Protein AF-A0A928NVA8-F1 (afdb_monomer_lite)

Radius of gyration: 17.31 Å; chains: 1; bounding box: 46×41×44 Å

Foldseek 3Di:
DPDDPLVVLLVLLLQQCVQLVQDPVFPLSVLLSQLLVVVVVPDDPVDDCVPPPCLVVSDLVSLVVVCVVVVHDSVCNQVSNVVSQVVSVVVDDQQDWDARLNDIDGHHPDRDHSSRSSVVSNVSSVVNVVVVVVDPDDPPPVQPPDDDPPPPPPPDDDDDDPPDCPPDDDPDD

pLDDT: mean 76.83, std 21.19, range [33.38, 97.06]

Secondary structure (DSSP, 8-state):
-----HHHHHHHHHHHHHHTT--TTSHHHHHHHHHHHHHHHHS-TTS-GGGS-HHHHS-THHHHHHHHHHT--HHHHHHHHHHHHHHHHHHSPTT-EEEETTEEEEPPSSPPPHHHHHHHHHHHHHHHHHHHHH----TTSGGGSS--TT--TTSS------S--TTS-----

Structure (mmCIF, N/CA/C/O backbone):
data_AF-A0A928NVA8-F1
#
_entry.id   AF-A0A928NVA8-F1
#
loop_
_atom_site.group_PDB
_atom_site.id
_atom_site.type_symbol
_atom_site.label_atom_id
_atom_site.label_alt_id
_atom_site.label_comp_id
_atom_site.label_asym_id
_atom_site.label_entity_id
_atom_site.label_seq_id
_atom_site.pdbx_PDB_ins_code
_atom_site.Cartn_x
_atom_site.Cartn_y
_atom_site.Cartn_z
_atom_site.occupancy
_atom_site.B_iso_or_equiv
_atom_site.auth_seq_id
_atom_site.auth_comp_id
_atom_site.auth_asym_id
_atom_site.auth_atom_id
_atom_site.pdbx_PDB_model_num
ATOM 1 N N . MET A 1 1 ? 7.590 -19.980 -8.469 1.00 48.81 1 MET A N 1
ATOM 2 C CA . MET A 1 1 ? 6.231 -19.444 -8.728 1.00 48.81 1 MET A CA 1
ATOM 3 C C . MET A 1 1 ? 5.798 -19.771 -10.155 1.00 48.81 1 MET A C 1
ATOM 5 O O . MET A 1 1 ? 6.530 -19.461 -11.089 1.00 48.81 1 MET A O 1
ATOM 9 N N . LYS A 1 2 ? 4.640 -20.422 -10.345 1.00 48.06 2 LYS A N 1
ATOM 10 C CA . LYS A 1 2 ? 4.024 -20.603 -11.679 1.00 48.06 2 LYS A CA 1
ATOM 11 C C . LYS A 1 2 ? 3.643 -19.235 -12.271 1.00 48.06 2 LYS A C 1
ATOM 13 O O . LYS A 1 2 ? 3.511 -18.267 -11.529 1.00 48.06 2 LYS A O 1
ATOM 18 N N . SER A 1 3 ? 3.467 -19.156 -13.595 1.00 52.50 3 SER A N 1
ATOM 19 C CA . SER A 1 3 ? 3.153 -17.917 -14.330 1.00 52.50 3 SER A CA 1
ATOM 20 C C . SER A 1 3 ? 2.103 -17.058 -13.608 1.00 52.50 3 SER A C 1
ATOM 22 O O . SER A 1 3 ? 0.947 -17.471 -13.471 1.00 52.50 3 SER A O 1
ATOM 24 N N . LEU A 1 4 ? 2.507 -15.873 -13.150 1.00 64.38 4 LEU A N 1
ATOM 25 C CA . LEU A 1 4 ? 1.682 -14.986 -12.336 1.00 64.38 4 LEU A CA 1
ATOM 26 C C . LEU A 1 4 ? 0.438 -14.536 -13.126 1.00 64.38 4 LEU A C 1
ATOM 28 O O . LEU A 1 4 ? 0.533 -13.812 -14.118 1.00 64.38 4 LEU A O 1
ATOM 32 N N . ASN A 1 5 ? -0.757 -14.953 -12.700 1.00 81.19 5 ASN A N 1
ATOM 33 C CA . ASN A 1 5 ? -2.007 -14.509 -13.320 1.00 81.19 5 ASN A CA 1
ATOM 34 C C . ASN A 1 5 ? -2.324 -13.075 -12.858 1.00 81.19 5 ASN A C 1
ATOM 36 O O . ASN A 1 5 ? -3.000 -12.871 -11.846 1.00 81.19 5 ASN A O 1
ATOM 40 N N . ARG A 1 6 ? -1.826 -12.072 -13.599 1.00 82.69 6 ARG A N 1
ATOM 41 C CA . ARG A 1 6 ? -2.020 -10.641 -13.289 1.00 82.69 6 ARG A CA 1
ATOM 42 C C . ARG A 1 6 ? -3.492 -10.273 -13.030 1.00 82.69 6 ARG A C 1
ATOM 44 O O . ARG A 1 6 ? -3.738 -9.633 -12.011 1.00 82.69 6 ARG A O 1
ATOM 51 N N . PRO A 1 7 ? -4.483 -10.688 -13.850 1.00 85.19 7 PRO A N 1
ATOM 52 C CA . PRO A 1 7 ? -5.897 -10.440 -13.553 1.00 85.19 7 PRO A CA 1
ATOM 53 C C . PRO A 1 7 ? -6.343 -10.911 -12.165 1.00 85.19 7 PRO A C 1
ATOM 55 O O . PRO A 1 7 ? -7.037 -10.180 -11.456 1.00 85.19 7 PRO A O 1
ATOM 58 N N . LYS A 1 8 ? -5.929 -12.113 -11.756 1.00 83.06 8 LYS A N 1
ATOM 59 C CA . LYS A 1 8 ? -6.251 -12.669 -10.437 1.00 83.06 8 LYS A CA 1
ATOM 60 C C . LYS A 1 8 ? -5.614 -11.841 -9.319 1.00 83.06 8 LYS A C 1
ATOM 62 O O . LYS A 1 8 ? -6.308 -11.429 -8.391 1.00 83.06 8 LYS A O 1
ATOM 67 N N . LEU A 1 9 ? -4.330 -11.518 -9.457 1.00 88.12 9 LEU A N 1
ATOM 68 C CA . LEU A 1 9 ? -3.605 -10.683 -8.500 1.00 88.12 9 LEU A CA 1
ATOM 69 C C . LEU A 1 9 ? -4.223 -9.280 -8.377 1.00 88.12 9 LEU A C 1
ATOM 71 O O . LEU A 1 9 ? -4.379 -8.758 -7.277 1.00 88.12 9 LEU A O 1
ATOM 75 N N . TYR A 1 10 ? -4.654 -8.686 -9.491 1.00 90.12 10 TYR A N 1
ATOM 76 C CA . TYR A 1 10 ? -5.304 -7.374 -9.491 1.00 90.12 10 TYR A CA 1
ATOM 77 C C . TYR A 1 10 ? -6.610 -7.404 -8.705 1.00 90.12 10 TYR A C 1
ATOM 79 O O . TYR A 1 10 ? -6.889 -6.460 -7.972 1.00 90.12 10 TYR A O 1
ATOM 87 N N . ARG A 1 11 ? -7.404 -8.473 -8.836 1.00 87.88 11 ARG A N 1
ATOM 88 C CA . ARG A 1 11 ? -8.648 -8.638 -8.071 1.00 87.88 11 ARG A CA 1
ATOM 89 C C . ARG A 1 11 ? -8.368 -8.722 -6.572 1.00 87.88 11 ARG A C 1
ATOM 91 O O . ARG A 1 11 ? -8.993 -7.979 -5.820 1.00 87.88 11 ARG A O 1
ATOM 98 N N . ALA A 1 12 ? -7.396 -9.541 -6.166 1.00 89.56 12 ALA A N 1
ATOM 99 C CA . ALA A 1 12 ? -6.990 -9.665 -4.767 1.00 89.56 12 ALA A CA 1
ATOM 100 C C . ALA A 1 12 ? -6.526 -8.319 -4.191 1.00 89.56 12 ALA A C 1
ATOM 102 O O . ALA A 1 12 ? -7.051 -7.855 -3.182 1.00 89.56 12 ALA A O 1
ATOM 103 N N . ILE A 1 13 ? -5.615 -7.629 -4.884 1.00 94.56 13 ILE A N 1
ATOM 104 C CA . ILE A 1 13 ? -5.104 -6.325 -4.444 1.00 94.56 13 ILE A CA 1
ATOM 105 C C . ILE A 1 13 ? -6.217 -5.275 -4.396 1.00 94.56 13 ILE A C 1
ATOM 107 O O . ILE A 1 13 ? -6.306 -4.520 -3.430 1.00 94.56 13 ILE A O 1
ATOM 111 N N . ASN A 1 14 ? -7.083 -5.218 -5.411 1.00 93.50 14 ASN A N 1
ATOM 112 C CA . ASN A 1 14 ? -8.201 -4.277 -5.434 1.00 93.50 14 ASN A CA 1
ATOM 113 C C . ASN A 1 14 ? -9.120 -4.477 -4.223 1.00 93.50 14 ASN A C 1
ATOM 115 O O . ASN A 1 14 ? -9.532 -3.487 -3.621 1.00 93.50 14 ASN A O 1
ATOM 119 N N . TYR A 1 15 ? -9.421 -5.733 -3.876 1.00 92.56 15 TYR A N 1
ATOM 120 C CA . TYR A 1 15 ? -10.210 -6.082 -2.697 1.00 92.56 15 TYR A CA 1
ATOM 121 C C . TYR A 1 15 ? -9.519 -5.604 -1.415 1.00 92.56 15 TYR A C 1
ATOM 123 O O . TYR A 1 15 ? -10.110 -4.850 -0.648 1.00 92.56 15 TYR A O 1
ATOM 131 N N . ILE A 1 16 ? -8.236 -5.940 -1.234 1.00 94.75 16 ILE A N 1
ATOM 132 C CA . ILE A 1 16 ? -7.442 -5.524 -0.067 1.00 94.75 16 ILE A CA 1
ATOM 133 C C . ILE A 1 16 ? -7.442 -3.994 0.088 1.00 94.75 16 ILE A C 1
ATOM 135 O O . ILE A 1 16 ? -7.662 -3.480 1.181 1.00 94.75 16 ILE A O 1
ATOM 139 N N . LEU A 1 17 ? -7.234 -3.247 -1.001 1.00 95.69 17 LEU A N 1
ATOM 140 C CA . LEU A 1 17 ? -7.228 -1.782 -0.975 1.00 95.69 17 LEU A CA 1
ATOM 141 C C . LEU A 1 17 ? -8.583 -1.195 -0.561 1.00 95.69 17 LEU A C 1
ATOM 143 O O . LEU A 1 17 ? -8.612 -0.227 0.199 1.00 95.69 17 LEU A O 1
ATOM 147 N N . LEU A 1 18 ? -9.686 -1.772 -1.045 1.00 93.44 18 LEU A N 1
ATOM 148 C CA . LEU A 1 18 ? -11.036 -1.334 -0.693 1.00 93.44 18 LEU A CA 1
ATOM 149 C C . LEU A 1 18 ? -11.347 -1.587 0.784 1.00 93.44 18 LEU A C 1
ATOM 151 O O . LEU A 1 18 ? -11.853 -0.677 1.440 1.00 93.44 18 LEU A O 1
ATOM 155 N N . GLU A 1 19 ? -10.984 -2.758 1.312 1.00 93.00 19 GLU A N 1
ATOM 156 C CA . GLU A 1 19 ? -11.145 -3.090 2.735 1.00 93.00 19 GLU A CA 1
ATOM 157 C C . GLU A 1 19 ? -10.311 -2.171 3.634 1.00 93.00 19 GLU A C 1
ATOM 159 O O . GLU A 1 19 ? -10.782 -1.698 4.666 1.00 93.00 19 GLU A O 1
ATOM 164 N N . LEU A 1 20 ? -9.096 -1.820 3.200 1.00 94.50 20 LEU A N 1
ATOM 165 C CA . LEU A 1 20 ? -8.271 -0.819 3.878 1.00 94.50 20 LEU A CA 1
ATOM 166 C C . LEU A 1 20 ? -8.853 0.603 3.795 1.00 94.50 20 LEU A C 1
ATOM 168 O O . LEU A 1 20 ? -8.345 1.495 4.464 1.00 94.50 20 LEU A O 1
ATOM 172 N N . GLY A 1 21 ? -9.888 0.849 2.985 1.00 93.31 21 GLY A N 1
ATOM 173 C CA . GLY A 1 21 ? -10.503 2.165 2.799 1.00 93.31 21 GLY A CA 1
ATOM 174 C C . GLY A 1 21 ? -9.824 3.043 1.740 1.00 93.31 21 GLY A C 1
ATOM 175 O O . GLY A 1 21 ? -10.177 4.216 1.591 1.00 93.31 21 GLY A O 1
ATOM 176 N N . ILE A 1 22 ? -8.876 2.503 0.970 1.00 95.25 22 ILE A N 1
ATOM 177 C CA . ILE A 1 22 ? -8.222 3.198 -0.144 1.00 95.25 22 ILE A CA 1
ATOM 178 C C . ILE A 1 22 ? -9.107 3.064 -1.388 1.00 95.25 22 ILE A C 1
ATOM 180 O O . ILE A 1 22 ? -9.259 1.989 -1.963 1.00 95.25 22 ILE A O 1
ATOM 184 N N . LYS A 1 23 ? -9.707 4.175 -1.823 1.00 91.31 23 LYS A N 1
ATOM 185 C CA . LYS A 1 23 ? -10.734 4.172 -2.880 1.00 91.31 23 LYS A CA 1
ATOM 186 C C . LYS A 1 23 ? -10.153 4.392 -4.287 1.00 91.31 23 LYS A C 1
ATOM 188 O O . LYS A 1 23 ? -9.233 5.202 -4.428 1.00 91.31 23 LYS A O 1
ATOM 193 N N . PRO A 1 24 ? -10.765 3.820 -5.346 1.00 92.69 24 PRO A N 1
ATOM 194 C CA . PRO A 1 24 ? -10.357 4.030 -6.743 1.00 92.69 24 PRO A CA 1
ATOM 195 C C . PRO A 1 24 ? -10.416 5.486 -7.225 1.00 92.69 24 PRO A C 1
ATOM 197 O O . PRO A 1 24 ? -9.792 5.831 -8.222 1.00 92.69 24 PRO A O 1
ATOM 200 N N . SER A 1 25 ? -11.142 6.363 -6.522 1.00 90.69 25 SER A N 1
ATOM 201 C CA . SER A 1 25 ? -11.175 7.803 -6.814 1.00 90.69 25 SER A CA 1
ATOM 202 C C . SER A 1 25 ? -9.813 8.488 -6.646 1.00 90.69 25 SER A C 1
ATOM 204 O O . SER A 1 25 ? -9.601 9.572 -7.185 1.00 90.69 25 SER A O 1
ATOM 206 N N . TYR A 1 26 ? -8.882 7.885 -5.898 1.00 92.69 26 TYR A N 1
ATOM 207 C CA . TYR A 1 26 ? -7.531 8.406 -5.709 1.00 92.69 26 TYR A CA 1
ATOM 208 C C . TYR A 1 26 ? -6.557 7.741 -6.679 1.00 92.69 26 TYR A C 1
ATOM 210 O O . TYR A 1 26 ? -6.439 6.522 -6.698 1.00 92.69 26 TYR A O 1
ATOM 218 N N . LYS A 1 27 ? -5.755 8.530 -7.407 1.00 94.19 27 LYS A N 1
ATOM 219 C CA . LYS A 1 27 ? -4.714 7.990 -8.308 1.00 94.19 27 LYS A CA 1
ATOM 220 C C . LYS A 1 27 ? -3.734 7.046 -7.597 1.00 94.19 27 LYS A C 1
ATOM 222 O O . LYS A 1 27 ? -3.304 6.055 -8.177 1.00 94.19 27 LYS A O 1
ATOM 227 N N . GLY A 1 28 ? -3.441 7.319 -6.321 1.00 93.88 28 GLY A N 1
ATOM 228 C CA . GLY A 1 28 ? -2.597 6.468 -5.480 1.00 93.88 28 GLY A CA 1
ATOM 229 C C . GLY A 1 28 ? -3.092 5.026 -5.350 1.00 93.88 28 GLY A C 1
ATOM 230 O O . GLY A 1 28 ? -2.264 4.139 -5.201 1.00 93.88 28 GLY A O 1
ATOM 231 N N . TYR A 1 29 ? -4.399 4.771 -5.486 1.00 96.50 29 TYR A N 1
ATOM 232 C CA . TYR A 1 29 ? -4.965 3.419 -5.531 1.00 96.50 29 TYR A CA 1
ATOM 233 C C . TYR A 1 29 ? -4.329 2.580 -6.644 1.00 96.50 29 TYR A C 1
ATOM 235 O O . TYR A 1 29 ? -3.810 1.492 -6.403 1.00 96.50 29 TYR A O 1
ATOM 243 N N . PHE A 1 30 ? -4.311 3.125 -7.862 1.00 94.88 30 PHE A N 1
ATOM 244 C CA . PHE A 1 30 ? -3.747 2.444 -9.022 1.00 94.88 30 PHE A CA 1
ATOM 245 C C . PHE A 1 30 ? -2.236 2.278 -8.883 1.00 94.88 30 PHE A C 1
ATOM 247 O O . PHE A 1 30 ? -1.705 1.235 -9.240 1.00 94.88 30 PHE A O 1
ATOM 254 N N . TYR A 1 31 ? -1.548 3.267 -8.310 1.00 95.94 31 TYR A N 1
ATOM 255 C CA . TYR A 1 31 ? -0.095 3.203 -8.153 1.00 95.94 31 TYR A CA 1
ATOM 256 C C . TYR A 1 31 ? 0.329 2.194 -7.087 1.00 95.94 31 TYR A C 1
ATOM 258 O O . TYR A 1 31 ? 1.308 1.491 -7.301 1.00 95.94 31 TYR A O 1
ATOM 266 N N . ILE A 1 32 ? -0.409 2.068 -5.976 1.00 96.38 32 ILE A N 1
ATOM 267 C CA . ILE A 1 32 ? -0.153 1.017 -4.979 1.00 96.38 32 ILE A CA 1
ATOM 268 C C . ILE A 1 32 ? -0.367 -0.356 -5.614 1.00 96.38 32 ILE A C 1
ATOM 270 O O . ILE A 1 32 ? 0.471 -1.236 -5.447 1.00 96.38 32 ILE A O 1
ATOM 274 N N . ARG A 1 33 ? -1.449 -0.533 -6.383 1.00 95.06 33 ARG A N 1
ATOM 275 C CA . ARG A 1 33 ? -1.701 -1.797 -7.079 1.00 95.06 33 ARG A CA 1
ATOM 276 C C . ARG A 1 33 ? -0.568 -2.170 -8.027 1.00 95.06 33 ARG A C 1
ATOM 278 O O . ARG A 1 33 ? -0.071 -3.287 -7.953 1.00 95.06 33 ARG A O 1
ATOM 285 N N . GLU A 1 34 ? -0.154 -1.244 -8.890 1.00 93.94 34 GLU A N 1
ATOM 286 C CA . GLU A 1 34 ? 0.963 -1.491 -9.806 1.00 93.94 34 GLU A CA 1
ATOM 287 C C . GLU A 1 34 ? 2.274 -1.729 -9.043 1.00 93.94 34 GLU A C 1
ATOM 289 O O . GLU A 1 34 ? 3.018 -2.630 -9.408 1.00 93.94 34 GLU A O 1
ATOM 294 N N . ALA A 1 35 ? 2.533 -1.004 -7.948 1.00 94.50 35 ALA A N 1
ATOM 295 C CA . ALA A 1 35 ? 3.722 -1.210 -7.120 1.00 94.50 35 ALA A CA 1
ATOM 296 C C . ALA A 1 35 ? 3.782 -2.622 -6.530 1.00 94.50 35 ALA A C 1
ATOM 298 O O . ALA A 1 35 ? 4.826 -3.260 -6.597 1.00 94.50 35 ALA A O 1
ATOM 299 N N . VAL A 1 36 ? 2.670 -3.120 -5.982 1.00 94.06 36 VAL A N 1
ATOM 300 C CA . VAL A 1 36 ? 2.603 -4.469 -5.401 1.00 94.06 36 VAL A CA 1
ATOM 301 C C . VAL A 1 36 ? 2.807 -5.534 -6.473 1.00 94.06 36 VAL A C 1
ATOM 303 O O . VAL A 1 36 ? 3.550 -6.482 -6.253 1.00 94.06 36 VAL A O 1
ATOM 306 N N . VAL A 1 37 ? 2.199 -5.367 -7.648 1.00 92.12 37 VAL A N 1
ATOM 307 C CA . VAL A 1 37 ? 2.361 -6.314 -8.761 1.00 92.12 37 VAL A CA 1
ATOM 308 C C . VAL A 1 37 ? 3.807 -6.356 -9.231 1.00 92.12 37 VAL A C 1
ATOM 310 O O . VAL A 1 37 ? 4.372 -7.437 -9.338 1.00 92.12 37 VAL A O 1
ATOM 313 N N . LEU A 1 38 ? 4.407 -5.191 -9.481 1.00 91.38 38 LEU A N 1
ATOM 314 C CA . LEU A 1 38 ? 5.806 -5.098 -9.893 1.00 91.38 38 LEU A CA 1
ATOM 315 C C . LEU A 1 38 ? 6.741 -5.686 -8.845 1.00 91.38 38 LEU A C 1
ATOM 317 O O . LEU A 1 38 ? 7.709 -6.347 -9.199 1.00 91.38 38 LEU A O 1
ATOM 321 N N . PHE A 1 39 ? 6.438 -5.460 -7.567 1.00 91.38 39 PHE A N 1
ATOM 322 C CA . PHE A 1 39 ? 7.227 -6.024 -6.490 1.00 91.38 39 PHE A CA 1
ATOM 323 C C . PHE A 1 39 ? 7.162 -7.551 -6.507 1.00 91.38 39 PHE A C 1
ATOM 325 O O . PHE A 1 39 ? 8.213 -8.175 -6.557 1.00 91.38 39 PHE A O 1
ATOM 332 N N . ILE A 1 40 ? 5.968 -8.149 -6.589 1.00 88.75 40 ILE A N 1
ATOM 333 C CA . ILE A 1 40 ? 5.796 -9.610 -6.693 1.00 88.75 40 ILE A CA 1
ATOM 334 C C . ILE A 1 40 ? 6.531 -10.172 -7.915 1.00 88.75 40 ILE A C 1
ATOM 336 O O . ILE A 1 40 ? 7.211 -11.183 -7.804 1.00 88.75 40 ILE A O 1
ATOM 340 N N . GLU A 1 41 ? 6.431 -9.506 -9.068 1.00 86.94 41 GLU A N 1
ATOM 341 C CA . GLU A 1 41 ? 7.129 -9.911 -10.298 1.00 86.94 41 GLU A CA 1
ATOM 342 C C . GLU A 1 41 ? 8.658 -9.808 -10.190 1.00 86.94 41 GLU A C 1
ATOM 344 O O . GLU A 1 41 ? 9.362 -10.474 -10.944 1.00 86.94 41 GLU A O 1
ATOM 349 N N . SER A 1 42 ? 9.169 -8.973 -9.281 1.00 85.88 42 SER A N 1
ATOM 350 C CA . SER A 1 42 ? 10.606 -8.800 -9.043 1.00 85.88 42 SER A CA 1
ATOM 351 C C . SER A 1 42 ? 11.194 -9.766 -8.014 1.00 85.88 42 SER A C 1
ATOM 353 O O . SER A 1 42 ? 12.416 -9.836 -7.903 1.00 85.88 42 SER A O 1
ATOM 355 N N . LEU A 1 43 ? 10.355 -10.475 -7.250 1.00 84.75 43 LEU A N 1
ATOM 356 C CA . LEU A 1 43 ? 10.826 -11.424 -6.245 1.00 84.75 43 LEU A CA 1
ATOM 357 C C . LEU A 1 43 ? 11.343 -12.694 -6.911 1.00 84.75 43 LEU A C 1
ATOM 359 O O . LEU A 1 43 ? 10.729 -13.225 -7.839 1.00 84.75 43 LEU A O 1
ATOM 363 N N . ASP A 1 44 ? 12.464 -13.187 -6.398 1.00 79.69 44 ASP A N 1
ATOM 364 C CA . ASP A 1 44 ? 13.006 -14.473 -6.803 1.00 79.69 44 ASP A CA 1
ATOM 365 C C . ASP A 1 44 ? 12.221 -15.585 -6.086 1.00 79.69 44 ASP A C 1
ATOM 367 O O . ASP A 1 44 ? 12.223 -15.630 -4.854 1.00 79.69 44 ASP A O 1
ATOM 371 N N . PRO A 1 45 ? 11.520 -16.473 -6.813 1.00 74.62 45 PRO A N 1
ATOM 372 C CA . PRO A 1 45 ? 10.731 -17.531 -6.195 1.00 74.62 45 PRO A CA 1
ATOM 373 C C . PRO A 1 45 ? 11.561 -18.556 -5.414 1.00 74.62 45 PRO A C 1
ATOM 375 O O . PRO A 1 45 ? 10.971 -19.303 -4.635 1.00 74.62 45 PRO A O 1
ATOM 378 N N . ASP A 1 46 ? 12.873 -18.623 -5.639 1.00 74.19 46 ASP A N 1
ATOM 379 C CA . ASP A 1 46 ? 13.764 -19.579 -4.980 1.00 74.19 46 ASP A CA 1
ATOM 380 C C . ASP A 1 46 ? 14.378 -19.006 -3.685 1.00 74.19 46 ASP A C 1
ATOM 382 O O . ASP A 1 46 ? 15.093 -19.708 -2.965 1.00 74.19 46 ASP A O 1
ATOM 386 N N . VAL A 1 47 ? 14.085 -17.740 -3.356 1.00 74.31 47 VAL A N 1
ATOM 387 C CA . VAL A 1 47 ? 14.569 -17.059 -2.149 1.00 74.31 47 VAL A CA 1
ATOM 388 C C . VAL A 1 47 ? 13.504 -17.076 -1.051 1.00 74.31 47 VAL A C 1
ATOM 390 O O . VAL A 1 47 ? 12.379 -16.614 -1.236 1.00 74.31 47 VAL A O 1
ATOM 393 N N . ASP A 1 48 ? 13.883 -17.557 0.136 1.00 73.06 48 ASP A N 1
ATOM 394 C CA . ASP A 1 48 ? 13.045 -17.474 1.333 1.00 73.06 48 ASP A CA 1
ATOM 395 C C . ASP A 1 48 ? 13.131 -16.075 1.966 1.00 73.06 48 ASP A C 1
ATOM 397 O O . ASP A 1 48 ? 14.095 -15.722 2.652 1.00 73.06 48 ASP A O 1
ATOM 401 N N . TYR A 1 49 ? 12.092 -15.272 1.745 1.00 71.38 49 TYR A N 1
ATOM 402 C CA . TYR A 1 49 ? 11.974 -13.923 2.299 1.00 71.38 49 TYR A CA 1
ATOM 403 C C . TYR A 1 49 ? 11.406 -13.880 3.729 1.00 71.38 49 TYR A C 1
ATOM 405 O O . TYR A 1 49 ? 11.243 -12.788 4.270 1.00 71.38 49 TYR A O 1
ATOM 413 N N . SER A 1 50 ? 11.125 -15.023 4.371 1.00 68.56 50 SER A N 1
ATOM 414 C CA . SER A 1 50 ? 10.543 -15.078 5.725 1.00 68.56 50 SER A CA 1
ATOM 415 C C . SER A 1 50 ? 11.444 -14.473 6.808 1.00 68.56 50 SER A C 1
ATOM 417 O O . SER A 1 50 ? 10.960 -13.990 7.831 1.00 68.56 50 SER A O 1
ATOM 419 N N . SER A 1 51 ? 12.757 -14.476 6.570 1.00 66.44 51 SER A N 1
ATOM 420 C CA . SER A 1 51 ? 13.775 -13.976 7.499 1.00 66.44 51 SER A CA 1
ATOM 421 C C . SER A 1 51 ? 14.218 -12.536 7.223 1.00 66.44 51 SER A C 1
ATOM 423 O O . SER A 1 51 ? 14.981 -11.970 8.007 1.00 66.44 51 SER A O 1
ATOM 425 N N . VAL A 1 52 ? 13.745 -11.924 6.132 1.00 69.25 52 VAL A N 1
ATOM 426 C CA . VAL A 1 52 ? 14.164 -10.582 5.712 1.00 69.25 52 VAL A CA 1
ATOM 427 C C . VAL A 1 52 ? 13.091 -9.566 6.098 1.00 69.25 52 VAL A C 1
ATOM 429 O O . VAL A 1 52 ? 11.902 -9.818 5.911 1.00 69.25 52 VAL A O 1
ATOM 432 N N . ASP A 1 53 ? 13.477 -8.385 6.599 1.00 70.38 53 ASP A N 1
ATOM 433 C CA . ASP A 1 53 ? 12.514 -7.285 6.726 1.00 70.38 53 ASP A CA 1
ATOM 434 C C . ASP A 1 53 ? 12.174 -6.762 5.326 1.00 70.38 53 ASP A C 1
ATOM 436 O O . ASP A 1 53 ? 12.836 -5.893 4.758 1.00 70.38 53 ASP A O 1
ATOM 440 N N . ILE A 1 54 ? 11.117 -7.322 4.745 1.00 64.56 54 ILE A N 1
ATOM 441 C CA . ILE A 1 54 ? 10.662 -7.028 3.385 1.00 64.56 54 ILE A CA 1
ATOM 442 C C . ILE A 1 54 ? 10.370 -5.528 3.192 1.00 64.56 54 ILE A C 1
ATOM 444 O O . ILE A 1 54 ? 10.465 -5.026 2.070 1.00 64.56 54 ILE A O 1
ATOM 448 N N . LYS A 1 55 ? 10.083 -4.761 4.258 1.00 61.72 55 LYS A N 1
ATOM 449 C CA . LYS A 1 55 ? 9.920 -3.299 4.154 1.00 61.72 55 LYS A CA 1
ATOM 450 C C . LYS A 1 55 ? 11.202 -2.598 3.708 1.00 61.72 55 LYS A C 1
ATOM 452 O O . LYS A 1 55 ? 11.103 -1.551 3.071 1.00 61.72 55 LYS A O 1
ATOM 457 N N . GLU A 1 56 ? 12.368 -3.156 4.024 1.00 69.31 56 GLU A N 1
ATOM 458 C CA . GLU A 1 56 ? 13.671 -2.658 3.571 1.00 69.31 56 GLU A CA 1
ATOM 459 C C . GLU A 1 56 ? 13.983 -3.078 2.129 1.00 69.31 56 GLU A C 1
ATOM 461 O O . GLU A 1 56 ? 14.763 -2.413 1.449 1.00 69.31 56 GLU A O 1
ATOM 466 N N . ILE A 1 57 ? 13.330 -4.135 1.633 1.00 69.00 57 ILE A N 1
ATOM 467 C CA . ILE A 1 57 ? 13.555 -4.668 0.286 1.00 69.00 57 ILE A CA 1
ATOM 468 C C . ILE A 1 57 ? 12.797 -3.872 -0.775 1.00 69.00 57 ILE A C 1
ATOM 470 O O . ILE A 1 57 ? 13.289 -3.788 -1.896 1.00 69.00 57 ILE A O 1
ATOM 474 N N . ILE A 1 58 ? 11.631 -3.282 -0.459 1.00 79.25 58 ILE A N 1
ATOM 475 C CA . ILE A 1 58 ? 10.802 -2.555 -1.442 1.00 79.25 58 ILE A CA 1
ATOM 476 C C . ILE A 1 58 ? 11.644 -1.453 -2.112 1.00 79.25 58 ILE A C 1
ATOM 478 O O . ILE A 1 58 ? 11.900 -0.403 -1.503 1.00 79.25 58 ILE A O 1
ATOM 482 N N . PRO A 1 59 ? 12.058 -1.637 -3.380 1.00 76.75 59 PRO A N 1
ATOM 483 C CA . PRO A 1 59 ? 13.026 -0.745 -3.975 1.00 76.75 59 PRO A CA 1
ATOM 484 C C . PRO A 1 59 ? 12.333 0.534 -4.437 1.00 76.75 59 PRO A C 1
ATOM 486 O O . PRO A 1 59 ? 11.288 0.507 -5.089 1.00 76.75 59 PRO A O 1
ATOM 489 N N . LYS A 1 60 ? 12.968 1.686 -4.189 1.00 79.75 60 LYS A N 1
ATOM 490 C CA . LYS A 1 60 ? 12.520 2.978 -4.749 1.00 79.75 60 LYS A CA 1
ATOM 491 C C . LYS A 1 60 ? 12.436 2.955 -6.282 1.00 79.75 60 LYS A C 1
ATOM 493 O O . LYS A 1 60 ? 11.686 3.737 -6.861 1.00 79.75 60 LYS A O 1
ATOM 498 N N . ALA A 1 61 ? 13.164 2.038 -6.927 1.00 84.31 61 ALA A N 1
ATOM 499 C CA . ALA A 1 61 ? 13.081 1.779 -8.360 1.00 84.31 61 ALA A CA 1
ATOM 500 C C . ALA A 1 61 ? 11.648 1.462 -8.834 1.00 84.31 61 ALA A C 1
ATOM 502 O O . ALA A 1 61 ? 11.285 1.881 -9.930 1.00 84.31 61 ALA A O 1
ATOM 503 N N . LEU A 1 62 ? 10.787 0.870 -7.991 1.00 88.25 62 LEU A N 1
ATOM 504 C CA . LEU A 1 62 ? 9.378 0.625 -8.330 1.00 88.25 62 LEU A CA 1
ATOM 505 C C . LEU A 1 62 ? 8.637 1.913 -8.706 1.00 88.25 62 LEU A C 1
ATOM 507 O O . LEU A 1 62 ? 7.850 1.933 -9.650 1.00 88.25 62 LEU A O 1
ATOM 511 N N . TYR A 1 63 ? 8.897 3.016 -7.998 1.00 90.56 63 TYR A N 1
ATOM 512 C CA . TYR A 1 63 ? 8.266 4.299 -8.311 1.00 90.56 63 TYR A CA 1
ATOM 513 C C . TYR A 1 63 ? 8.749 4.859 -9.652 1.00 90.56 63 TYR A C 1
ATOM 515 O O . TYR A 1 63 ? 7.971 5.494 -10.364 1.00 90.56 63 TYR A O 1
ATOM 523 N N . ILE A 1 64 ? 10.005 4.583 -10.022 1.00 91.75 64 ILE A N 1
ATOM 524 C CA . ILE A 1 64 ? 10.575 4.936 -11.328 1.00 91.75 64 ILE A CA 1
ATOM 525 C C . ILE A 1 64 ? 9.871 4.154 -12.433 1.00 91.75 64 ILE A C 1
ATOM 527 O O . ILE A 1 64 ? 9.462 4.744 -13.432 1.00 91.75 64 ILE A O 1
ATOM 531 N N . ASP A 1 65 ? 9.687 2.850 -12.248 1.00 92.31 65 ASP A N 1
ATOM 532 C CA . ASP A 1 65 ? 9.047 1.992 -13.243 1.00 92.31 65 ASP A CA 1
ATOM 533 C C . ASP A 1 65 ? 7.580 2.366 -13.461 1.00 92.31 65 ASP A C 1
ATOM 535 O O . ASP A 1 65 ? 7.129 2.453 -14.605 1.00 92.31 65 ASP A O 1
ATOM 539 N N . ILE A 1 66 ? 6.848 2.684 -12.389 1.00 92.12 66 ILE A N 1
ATOM 540 C CA . ILE A 1 66 ? 5.479 3.216 -12.478 1.00 92.12 66 ILE A CA 1
ATOM 541 C C . ILE A 1 66 ? 5.476 4.561 -13.209 1.00 92.12 66 ILE A C 1
ATOM 543 O O . ILE A 1 66 ? 4.656 4.771 -14.104 1.00 92.12 66 ILE A O 1
ATOM 547 N N . GLY A 1 67 ? 6.402 5.457 -12.856 1.00 92.50 67 GLY A N 1
ATOM 548 C CA . GLY A 1 67 ? 6.542 6.763 -13.494 1.00 92.50 67 GLY A CA 1
ATOM 549 C C . GLY A 1 67 ? 6.756 6.651 -15.003 1.00 92.50 67 GLY A C 1
ATOM 550 O O . GLY A 1 67 ? 6.035 7.274 -15.781 1.00 92.50 67 GLY A O 1
ATOM 551 N N . LYS A 1 68 ? 7.670 5.772 -15.428 1.00 92.00 68 LYS A N 1
ATOM 552 C CA . LYS A 1 68 ? 7.935 5.483 -16.845 1.00 92.00 68 LYS A CA 1
ATOM 553 C C . LYS A 1 68 ? 6.713 4.899 -17.550 1.00 92.00 68 LYS A C 1
ATOM 555 O O . LYS A 1 68 ? 6.315 5.414 -18.590 1.00 92.00 68 LYS A O 1
ATOM 560 N N . ARG A 1 69 ? 6.091 3.858 -16.982 1.00 91.19 69 ARG A N 1
ATOM 561 C CA . ARG A 1 69 ? 4.933 3.171 -17.589 1.00 91.19 69 ARG A CA 1
ATOM 562 C C . ARG A 1 69 ? 3.735 4.096 -17.786 1.00 91.19 69 ARG A C 1
ATOM 564 O O . ARG A 1 69 ? 3.027 3.966 -18.776 1.00 91.19 69 ARG A O 1
ATOM 571 N N . LEU A 1 70 ? 3.512 5.019 -16.853 1.00 88.38 70 LEU A N 1
ATOM 572 C CA . LEU A 1 70 ? 2.366 5.931 -16.871 1.00 88.38 70 LEU A CA 1
ATOM 573 C C . LEU A 1 70 ? 2.709 7.333 -17.395 1.00 88.38 70 LEU A C 1
ATOM 575 O O . LEU A 1 70 ? 1.834 8.195 -17.407 1.00 88.38 70 LEU A O 1
ATOM 579 N N . SER A 1 71 ? 3.952 7.567 -17.834 1.00 93.00 71 SER A N 1
ATOM 580 C CA . SER A 1 71 ? 4.441 8.879 -18.288 1.00 93.00 71 SER A CA 1
ATOM 581 C C . SER A 1 71 ? 4.191 10.003 -17.268 1.00 93.00 71 SER A C 1
ATOM 583 O O . SER A 1 71 ? 3.741 11.097 -17.602 1.00 93.00 71 SER A O 1
ATOM 585 N N . ILE A 1 72 ? 4.479 9.723 -15.996 1.00 94.56 72 ILE A N 1
ATOM 586 C CA . ILE A 1 72 ? 4.368 10.657 -14.867 1.00 94.56 72 ILE A CA 1
ATOM 587 C C . ILE A 1 72 ? 5.682 10.714 -14.087 1.00 94.56 72 ILE A C 1
ATOM 589 O O . ILE A 1 72 ? 6.490 9.789 -14.122 1.00 94.56 72 ILE A O 1
ATOM 593 N N . THR A 1 73 ? 5.895 11.797 -13.343 1.00 96.06 73 THR A N 1
ATOM 594 C CA . THR A 1 73 ? 7.104 11.938 -12.521 1.00 96.06 73 THR A CA 1
ATOM 595 C C . THR A 1 73 ? 7.041 11.065 -11.264 1.00 96.06 73 THR A C 1
ATOM 597 O O . THR A 1 73 ? 5.957 10.795 -10.733 1.00 96.06 73 THR A O 1
ATOM 600 N N . ILE A 1 74 ? 8.207 10.657 -10.760 1.00 94.25 74 ILE A N 1
ATOM 601 C CA . ILE A 1 74 ? 8.347 9.834 -9.546 1.00 94.25 74 ILE A CA 1
ATOM 602 C C . ILE A 1 74 ? 7.714 10.547 -8.344 1.00 94.25 74 ILE A C 1
ATOM 604 O O . ILE A 1 74 ? 6.978 9.946 -7.562 1.00 94.25 74 ILE A O 1
ATOM 608 N N . GLU A 1 75 ? 7.907 11.861 -8.243 1.00 94.38 75 GLU A N 1
ATOM 609 C CA . GLU A 1 75 ? 7.349 12.690 -7.174 1.00 94.38 75 GLU A CA 1
ATOM 610 C C . GLU A 1 75 ? 5.818 12.685 -7.217 1.00 94.38 75 GLU A C 1
ATOM 612 O O . GLU A 1 75 ? 5.160 12.649 -6.177 1.00 94.38 75 GLU A O 1
ATOM 617 N N . ASN A 1 76 ? 5.228 12.682 -8.417 1.00 94.38 76 ASN A N 1
ATOM 618 C CA . ASN A 1 76 ? 3.781 12.598 -8.585 1.00 94.38 76 ASN A CA 1
ATOM 619 C C . ASN A 1 76 ? 3.233 11.215 -8.217 1.00 94.38 76 ASN A C 1
ATOM 621 O O . ASN A 1 76 ? 2.124 11.143 -7.672 1.00 94.38 76 ASN A O 1
ATOM 625 N N . VAL A 1 77 ? 3.988 10.137 -8.456 1.00 95.38 77 VAL A N 1
ATOM 626 C CA . VAL A 1 77 ? 3.655 8.790 -7.960 1.00 95.38 77 VAL A CA 1
ATOM 627 C C . VAL A 1 77 ? 3.610 8.808 -6.435 1.00 95.38 77 VAL A C 1
ATOM 629 O O . VAL A 1 77 ? 2.561 8.539 -5.842 1.00 95.38 77 VAL A O 1
ATOM 632 N N . GLU A 1 78 ? 4.704 9.219 -5.791 1.00 94.88 78 GLU A N 1
ATOM 633 C CA . GLU A 1 78 ? 4.816 9.241 -4.331 1.00 94.88 78 GLU A CA 1
ATOM 634 C C . GLU A 1 78 ? 3.761 10.130 -3.672 1.00 94.88 78 GLU A C 1
ATOM 636 O O . GLU A 1 78 ? 3.137 9.737 -2.678 1.00 94.88 78 GLU A O 1
ATOM 641 N N . LYS A 1 79 ? 3.542 11.327 -4.228 1.00 96.06 79 LYS A N 1
ATOM 642 C CA . LYS A 1 79 ? 2.539 12.278 -3.747 1.00 96.06 79 LYS A CA 1
ATOM 643 C C . LYS A 1 79 ? 1.142 11.685 -3.849 1.00 96.06 79 LYS A C 1
ATOM 645 O O . LYS A 1 79 ? 0.380 11.783 -2.892 1.00 96.06 79 LYS A O 1
ATOM 650 N N . SER A 1 80 ? 0.803 11.052 -4.970 1.00 97.06 80 SER A N 1
ATOM 651 C CA . SER A 1 80 ? -0.529 10.472 -5.178 1.00 97.06 80 SER A CA 1
ATOM 652 C C . SER A 1 80 ? -0.811 9.318 -4.219 1.00 97.06 80 SER A C 1
ATOM 654 O O . SER A 1 80 ? -1.914 9.244 -3.676 1.00 97.06 80 SER A O 1
ATOM 656 N N . ILE A 1 81 ? 0.184 8.460 -3.962 1.00 96.81 81 ILE A N 1
ATOM 657 C CA . ILE A 1 81 ? 0.100 7.406 -2.938 1.00 96.81 81 ILE A CA 1
ATOM 658 C C . ILE A 1 81 ? -0.132 8.044 -1.565 1.00 96.81 81 ILE A C 1
ATOM 660 O O . ILE A 1 81 ? -1.086 7.694 -0.875 1.00 96.81 81 ILE A O 1
ATOM 664 N N . ARG A 1 82 ? 0.657 9.060 -1.202 1.00 97.06 82 ARG A N 1
ATOM 665 C CA . ARG A 1 82 ? 0.525 9.763 0.082 1.00 97.06 82 ARG A CA 1
ATOM 666 C C . ARG A 1 82 ? -0.852 10.398 0.273 1.00 97.06 82 ARG A C 1
ATOM 668 O O . ARG A 1 82 ? -1.402 10.327 1.368 1.00 97.06 82 ARG A O 1
ATOM 675 N N . VAL A 1 83 ? -1.420 11.007 -0.772 1.00 96.69 83 VAL A N 1
ATOM 676 C CA . VAL A 1 83 ? -2.781 11.570 -0.726 1.00 96.69 83 VAL A CA 1
ATOM 677 C C . VAL A 1 83 ? -3.817 10.478 -0.454 1.00 96.69 83 VAL A C 1
ATOM 679 O O . VAL A 1 83 ? -4.687 10.676 0.392 1.00 96.69 83 VAL A O 1
ATOM 682 N N . ALA A 1 84 ? -3.704 9.323 -1.115 1.00 96.75 84 ALA A N 1
ATOM 683 C CA . ALA A 1 84 ? -4.613 8.200 -0.899 1.00 96.75 84 ALA A CA 1
ATOM 684 C C . ALA A 1 84 ? -4.531 7.668 0.545 1.00 96.75 84 ALA A C 1
ATOM 686 O O . ALA A 1 84 ? -5.559 7.482 1.193 1.00 96.75 84 ALA A O 1
ATOM 687 N N . ILE A 1 85 ? -3.313 7.513 1.077 1.00 95.81 85 ILE A N 1
ATOM 688 C CA . ILE A 1 85 ? -3.073 7.073 2.460 1.00 95.81 85 ILE A CA 1
ATOM 689 C C . ILE A 1 85 ? -3.619 8.087 3.463 1.00 95.81 85 ILE A C 1
ATOM 691 O O . ILE A 1 85 ? -4.265 7.702 4.431 1.00 95.81 85 ILE A O 1
ATOM 695 N N . ASN A 1 86 ? -3.397 9.383 3.237 1.00 95.56 86 ASN A N 1
ATOM 696 C CA . ASN A 1 86 ? -3.919 10.430 4.113 1.00 95.56 86 ASN A CA 1
ATOM 697 C C . ASN A 1 86 ? -5.447 10.402 4.183 1.00 95.56 86 ASN A C 1
ATOM 699 O O . ASN A 1 86 ? -5.999 10.553 5.268 1.00 95.56 86 ASN A O 1
ATOM 703 N N . ASN A 1 87 ? -6.123 10.212 3.046 1.00 94.88 87 ASN A N 1
ATOM 704 C CA . ASN A 1 87 ? -7.578 10.147 3.039 1.00 94.88 87 ASN A CA 1
ATOM 705 C C . ASN A 1 87 ? -8.102 8.905 3.764 1.00 94.88 87 ASN A C 1
ATOM 707 O O . ASN A 1 87 ? -8.983 9.034 4.608 1.00 94.88 87 ASN A O 1
ATOM 711 N N . MET A 1 88 ? -7.522 7.736 3.482 1.00 93.94 88 MET A N 1
ATOM 712 C CA . MET A 1 88 ? -7.837 6.502 4.200 1.00 93.94 88 MET A CA 1
ATOM 713 C C . MET A 1 88 ? -7.657 6.689 5.712 1.00 93.94 88 MET A C 1
ATOM 715 O O . MET A 1 88 ? -8.569 6.393 6.480 1.00 93.94 88 MET A O 1
ATOM 719 N N . TRP A 1 89 ? -6.535 7.282 6.129 1.00 92.88 89 TRP A N 1
ATOM 720 C CA . TRP A 1 89 ? -6.206 7.487 7.538 1.00 92.88 89 TRP A CA 1
ATOM 721 C C . TRP A 1 89 ? -7.170 8.427 8.260 1.00 92.88 89 TRP A C 1
ATOM 723 O O . TRP A 1 89 ? -7.488 8.205 9.419 1.00 92.88 89 TRP A O 1
ATOM 733 N N . GLN A 1 90 ? -7.662 9.467 7.583 1.00 91.38 90 GLN A N 1
ATOM 734 C CA . GLN A 1 90 ? -8.670 10.372 8.148 1.00 91.38 90 GLN A CA 1
ATOM 735 C C . GLN A 1 90 ? -10.013 9.682 8.411 1.00 91.38 90 GLN A C 1
ATOM 737 O O . GLN A 1 90 ? -10.795 10.170 9.218 1.00 91.38 90 GLN A O 1
ATOM 742 N N . THR A 1 91 ? -10.290 8.581 7.712 1.00 87.81 91 THR A N 1
ATOM 743 C CA . THR A 1 91 ? -11.526 7.802 7.867 1.00 87.81 91 THR A CA 1
ATOM 744 C C . THR A 1 91 ? -11.355 6.545 8.714 1.00 87.81 91 THR A C 1
ATOM 746 O O . THR A 1 91 ? -12.350 5.909 9.054 1.00 87.81 91 THR A O 1
ATOM 749 N N . ALA A 1 92 ? -10.115 6.159 9.012 1.00 86.94 92 ALA A N 1
ATOM 750 C CA . ALA A 1 92 ? -9.804 4.962 9.772 1.00 86.94 92 ALA A CA 1
ATOM 751 C C . ALA A 1 92 ? -9.778 5.270 11.272 1.00 86.94 92 ALA A C 1
ATOM 753 O O . ALA A 1 92 ? -9.108 6.200 11.720 1.00 86.94 92 ALA A O 1
ATOM 754 N N . ASP A 1 93 ? -10.461 4.440 12.055 1.00 88.56 93 ASP A N 1
ATOM 755 C CA . ASP A 1 93 ? -10.411 4.513 13.511 1.00 88.56 93 ASP A CA 1
ATOM 756 C C . ASP A 1 93 ? -9.172 3.753 14.007 1.00 88.56 93 ASP A C 1
ATOM 758 O O . ASP A 1 93 ? -9.047 2.541 13.808 1.00 88.56 93 ASP A O 1
ATOM 762 N N . ALA A 1 94 ? -8.233 4.448 14.651 1.00 88.88 94 ALA A N 1
ATOM 763 C CA . ALA A 1 94 ? -7.038 3.810 15.199 1.00 88.88 94 ALA A CA 1
ATOM 764 C C . ALA A 1 94 ? -7.418 2.707 16.205 1.00 88.88 94 ALA A C 1
ATOM 766 O O . ALA A 1 94 ? -8.216 2.931 17.114 1.00 88.88 94 ALA A O 1
ATOM 767 N N . GLY A 1 95 ? -6.837 1.513 16.061 1.00 87.94 95 GLY A N 1
ATOM 768 C CA . GLY A 1 95 ? -7.159 0.347 16.891 1.00 87.94 95 GLY A CA 1
ATOM 769 C C . GLY A 1 95 ? -8.408 -0.428 16.463 1.00 87.94 95 GLY A C 1
ATOM 770 O O . GLY A 1 95 ? -8.671 -1.489 17.027 1.00 87.94 95 GLY A O 1
ATOM 771 N N . LYS A 1 96 ? -9.155 0.040 15.457 1.00 92.62 96 LYS A N 1
ATOM 772 C CA . LYS A 1 96 ? -10.236 -0.745 14.857 1.00 92.62 96 LYS A CA 1
ATOM 773 C C . LYS A 1 96 ? -9.675 -1.971 14.156 1.00 92.62 96 LYS A C 1
ATOM 775 O O . LYS A 1 96 ? -8.638 -1.909 13.495 1.00 92.62 96 LYS A O 1
ATOM 780 N N . GLU A 1 97 ? -10.403 -3.070 14.282 1.00 94.00 97 GLU A N 1
ATOM 781 C CA . GLU A 1 97 ? -10.122 -4.318 13.590 1.00 94.00 97 GLU A CA 1
ATOM 782 C C . GLU A 1 97 ? -11.087 -4.489 12.413 1.00 94.00 97 GLU A C 1
ATOM 784 O O . GLU A 1 97 ? -12.286 -4.228 12.527 1.00 94.00 97 GLU A O 1
ATOM 789 N N . ILE A 1 98 ? -10.551 -4.924 11.278 1.00 91.88 98 ILE A N 1
ATOM 790 C CA . ILE A 1 98 ? -11.303 -5.361 10.101 1.00 91.88 98 ILE A CA 1
ATOM 791 C C . ILE A 1 98 ? -10.803 -6.743 9.677 1.00 91.88 98 ILE A C 1
ATOM 793 O O . ILE A 1 98 ? -9.738 -7.188 10.104 1.00 91.88 98 ILE A O 1
ATOM 797 N N . THR A 1 99 ? -11.564 -7.434 8.832 1.00 89.44 99 THR A N 1
ATOM 798 C CA . THR A 1 99 ? -11.155 -8.731 8.277 1.00 89.44 99 THR A CA 1
ATOM 799 C C . THR A 1 99 ? -10.856 -8.581 6.792 1.00 89.44 99 THR A C 1
ATOM 801 O O . THR A 1 99 ? -11.744 -8.260 6.011 1.00 89.44 99 THR A O 1
ATOM 804 N N . ILE A 1 100 ? -9.615 -8.852 6.398 1.00 88.44 100 ILE A N 1
ATOM 805 C CA . ILE A 1 100 ? -9.148 -8.827 5.013 1.00 88.44 100 ILE A CA 1
ATOM 806 C C . ILE A 1 100 ? -8.840 -10.266 4.609 1.00 88.44 100 ILE A C 1
ATOM 808 O O . ILE A 1 100 ? -7.932 -10.882 5.160 1.00 88.44 100 ILE A O 1
ATOM 812 N N . LEU A 1 101 ? -9.610 -10.812 3.662 1.00 84.75 101 LEU A N 1
ATOM 813 C CA . LEU A 1 101 ? -9.411 -12.171 3.129 1.00 84.75 101 LEU A CA 1
ATOM 814 C C . LEU A 1 101 ? -9.324 -13.249 4.233 1.00 84.75 101 LEU A C 1
ATOM 816 O O . LEU A 1 101 ? -8.520 -14.171 4.168 1.00 84.75 101 LEU A O 1
ATOM 820 N N . GLY A 1 102 ? -10.144 -13.111 5.280 1.00 82.62 102 GLY A N 1
ATOM 821 C CA . GLY A 1 102 ? -10.183 -14.042 6.415 1.00 82.62 102 GLY A CA 1
ATOM 822 C C . GLY A 1 102 ? -9.110 -13.816 7.487 1.00 82.62 102 GLY A C 1
ATOM 823 O O . GLY A 1 102 ? -9.139 -14.491 8.514 1.00 82.62 102 GLY A O 1
ATOM 824 N N . ARG A 1 103 ? -8.200 -12.851 7.306 1.00 83.88 103 ARG A N 1
ATOM 825 C CA . ARG A 1 103 ? -7.198 -12.453 8.304 1.00 83.88 103 ARG A CA 1
ATOM 826 C C . ARG A 1 103 ? -7.567 -11.122 8.952 1.00 83.88 103 ARG A C 1
ATOM 828 O O . ARG A 1 103 ? -8.102 -10.222 8.307 1.00 83.88 103 ARG A O 1
ATOM 835 N N . LYS A 1 104 ? -7.284 -10.994 10.246 1.00 91.62 104 LYS A N 1
ATOM 836 C CA . LYS A 1 104 ? -7.547 -9.767 11.005 1.00 91.62 104 LYS A CA 1
ATOM 837 C C . LYS A 1 104 ? -6.494 -8.713 10.690 1.00 91.62 104 LYS A C 1
ATOM 839 O O . LYS A 1 104 ? -5.300 -8.981 10.790 1.00 91.62 104 LYS A O 1
ATOM 844 N N . TYR A 1 105 ? -6.948 -7.505 10.395 1.00 93.75 105 TYR A N 1
ATOM 845 C CA . TYR A 1 105 ? -6.116 -6.320 10.283 1.00 93.75 105 TYR A CA 1
ATOM 846 C C . TYR A 1 105 ? -6.544 -5.304 11.334 1.00 93.75 105 TYR A C 1
ATOM 848 O O . TYR A 1 105 ? -7.690 -4.856 11.344 1.00 93.75 105 TYR A O 1
ATOM 856 N N . THR A 1 106 ? -5.612 -4.910 12.196 1.00 94.00 106 THR A N 1
ATOM 857 C CA . THR A 1 106 ? -5.822 -3.827 13.156 1.00 94.00 106 THR A CA 1
ATOM 858 C C . THR A 1 106 ? -5.148 -2.564 12.643 1.00 94.00 106 THR A C 1
ATOM 860 O O . THR A 1 106 ? -3.941 -2.557 12.385 1.00 94.00 106 THR A O 1
ATOM 863 N N . PHE A 1 107 ? -5.907 -1.475 12.524 1.00 92.88 107 PHE A N 1
ATOM 864 C CA . PHE A 1 107 ? -5.337 -0.183 12.155 1.00 92.88 107 PHE A CA 1
ATOM 865 C C . PHE A 1 107 ? -4.335 0.266 13.230 1.00 92.88 107 PHE A C 1
ATOM 867 O O . PHE A 1 107 ? -4.69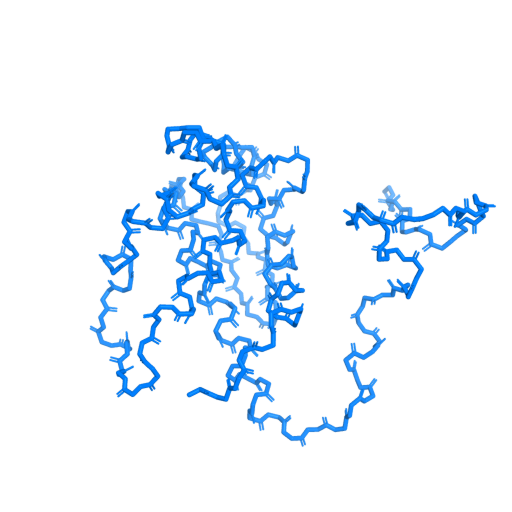4 0.317 14.414 1.00 92.88 107 PHE A O 1
ATOM 874 N N . PRO A 1 108 ? -3.081 0.594 12.862 1.00 91.94 108 PRO A N 1
ATOM 875 C CA . PRO A 1 108 ? -2.087 1.010 13.843 1.00 91.94 108 PRO A CA 1
ATOM 876 C C . PRO A 1 108 ? -2.454 2.351 14.485 1.00 91.94 108 PRO A C 1
ATOM 878 O O . PRO A 1 108 ? -3.377 3.046 14.072 1.00 91.94 108 PRO A O 1
ATOM 881 N N . LYS A 1 109 ? -1.693 2.749 15.507 1.00 89.88 109 LYS A N 1
ATOM 882 C CA . LYS A 1 109 ? -1.838 4.080 16.121 1.00 89.88 109 LYS A CA 1
ATOM 883 C C . LYS A 1 109 ? -1.202 5.192 15.288 1.00 89.88 109 LYS A C 1
ATOM 885 O O . LYS A 1 109 ? -1.613 6.343 15.383 1.00 89.88 109 LYS A O 1
ATOM 890 N N . GLN A 1 110 ? -0.179 4.860 14.504 1.00 92.38 110 GLN A N 1
ATOM 891 C CA . GLN A 1 110 ? 0.554 5.811 13.673 1.00 92.38 110 GLN A CA 1
ATOM 892 C C . GLN A 1 110 ? 0.258 5.571 12.200 1.00 92.38 110 GLN A C 1
ATOM 894 O O . GLN A 1 110 ? 0.172 4.425 11.760 1.00 92.38 110 GLN A O 1
ATOM 899 N N . LYS A 1 111 ? 0.139 6.664 11.442 1.00 92.44 111 LYS A N 1
ATOM 900 C CA . LYS A 1 111 ? -0.131 6.612 10.007 1.00 92.44 111 LYS A CA 1
ATOM 901 C C . LYS A 1 111 ? 1.008 5.911 9.275 1.00 92.44 111 LYS A C 1
ATOM 903 O O . LYS A 1 111 ? 2.166 6.290 9.430 1.00 92.44 111 LYS A O 1
ATOM 908 N N . HIS A 1 112 ? 0.654 4.963 8.415 1.00 91.25 112 HIS A N 1
ATOM 909 C CA . HIS A 1 112 ? 1.614 4.259 7.572 1.00 91.25 112 HIS A CA 1
ATOM 910 C C . HIS A 1 112 ? 2.334 5.183 6.576 1.00 91.25 112 HIS A C 1
ATOM 912 O O . HIS A 1 112 ? 1.761 6.140 6.045 1.00 91.25 112 HIS A O 1
ATOM 918 N N . THR A 1 113 ? 3.589 4.857 6.270 1.00 92.81 113 THR A N 1
ATOM 919 C CA . THR A 1 113 ? 4.340 5.408 5.135 1.00 92.81 113 THR A CA 1
ATOM 920 C C . THR A 1 113 ? 3.921 4.744 3.818 1.00 92.81 113 THR A C 1
ATOM 922 O O . THR A 1 113 ? 3.263 3.702 3.812 1.00 92.81 113 THR A O 1
ATOM 925 N N . ASN A 1 114 ? 4.328 5.324 2.681 1.00 94.06 114 ASN A N 1
ATOM 926 C CA . ASN A 1 114 ? 4.061 4.744 1.357 1.00 94.06 114 ASN A CA 1
ATOM 927 C C . ASN A 1 114 ? 4.538 3.281 1.274 1.00 94.06 114 ASN A C 1
ATOM 929 O O . ASN A 1 114 ? 3.767 2.400 0.901 1.00 94.06 114 ASN A O 1
ATOM 933 N N . THR A 1 115 ? 5.779 3.023 1.698 1.00 91.75 115 THR A N 1
ATOM 934 C CA . THR A 1 115 ? 6.382 1.685 1.707 1.00 91.75 115 THR A CA 1
ATOM 935 C C . THR A 1 115 ? 5.639 0.727 2.634 1.00 91.75 115 THR A C 1
ATOM 937 O O . THR A 1 115 ? 5.384 -0.410 2.257 1.00 91.75 115 THR A O 1
ATOM 940 N N . GLN A 1 116 ? 5.222 1.183 3.820 1.00 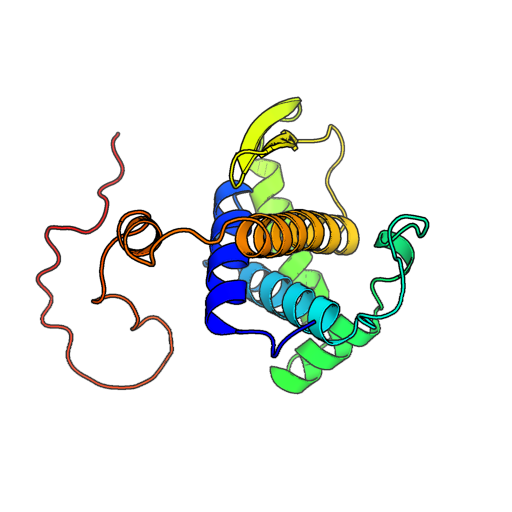92.56 116 GLN A N 1
ATOM 941 C CA . GLN A 1 116 ? 4.481 0.344 4.767 1.00 92.56 116 GLN A CA 1
ATOM 942 C C . GLN A 1 116 ? 3.111 -0.087 4.227 1.00 92.56 116 GLN A C 1
ATOM 944 O O . GLN A 1 116 ? 2.707 -1.227 4.456 1.00 92.56 116 GLN A O 1
ATOM 949 N N . ILE A 1 117 ? 2.408 0.779 3.489 1.00 94.12 117 ILE A N 1
ATOM 950 C CA . ILE A 1 117 ? 1.142 0.402 2.841 1.00 94.12 117 ILE A CA 1
ATOM 951 C C . ILE A 1 117 ? 1.367 -0.587 1.707 1.00 94.12 117 ILE A C 1
ATOM 953 O O . ILE A 1 117 ? 0.659 -1.588 1.652 1.00 94.12 117 ILE A O 1
ATOM 957 N N . ILE A 1 118 ? 2.354 -0.350 0.840 1.00 94.75 118 ILE A N 1
ATOM 958 C CA . ILE A 1 118 ? 2.688 -1.292 -0.240 1.00 94.75 118 ILE A CA 1
ATOM 959 C C . ILE A 1 118 ? 3.041 -2.655 0.357 1.00 94.75 118 ILE A C 1
ATOM 961 O O . ILE A 1 118 ? 2.492 -3.660 -0.079 1.00 94.75 118 ILE A O 1
ATOM 965 N N . TYR A 1 119 ? 3.864 -2.674 1.408 1.00 92.50 119 TYR A N 1
ATOM 966 C CA . TYR A 1 119 ? 4.212 -3.890 2.135 1.00 92.50 119 TYR A CA 1
ATOM 967 C C . TYR A 1 119 ? 2.987 -4.597 2.718 1.00 92.50 119 TYR A C 1
ATOM 969 O O . TYR A 1 119 ? 2.824 -5.797 2.537 1.00 92.50 119 TYR A O 1
ATOM 977 N N . THR A 1 120 ? 2.107 -3.853 3.391 1.00 92.69 120 THR A N 1
ATOM 978 C CA . THR A 1 120 ? 0.883 -4.417 3.973 1.00 92.69 120 THR A CA 1
ATOM 979 C C . THR A 1 120 ? 0.053 -5.092 2.886 1.00 92.69 120 THR A C 1
ATOM 981 O O . THR A 1 120 ? -0.293 -6.258 3.013 1.00 92.69 120 THR A O 1
ATOM 984 N N . VAL A 1 121 ? -0.224 -4.393 1.784 1.00 94.81 121 VAL A N 1
ATOM 985 C CA . VAL A 1 121 ? -1.029 -4.937 0.682 1.00 94.81 121 VAL A CA 1
ATOM 986 C C . VAL A 1 121 ? -0.349 -6.147 0.038 1.00 94.81 121 VAL A C 1
ATOM 988 O O . VAL A 1 121 ? -1.022 -7.126 -0.267 1.00 94.81 121 VAL A O 1
ATOM 991 N N . PHE A 1 122 ? 0.972 -6.096 -0.134 1.00 92.75 122 PHE A N 1
ATOM 992 C CA . PHE A 1 122 ? 1.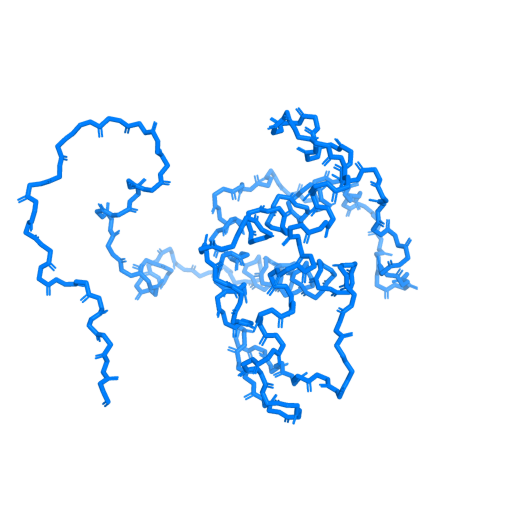776 -7.207 -0.634 1.00 92.75 122 PHE A CA 1
ATOM 993 C C . PHE A 1 122 ? 1.639 -8.463 0.235 1.00 92.75 122 PHE A C 1
ATOM 995 O O . PHE A 1 122 ? 1.348 -9.524 -0.307 1.00 92.75 122 PHE A O 1
ATOM 1002 N N . GLN A 1 123 ? 1.783 -8.342 1.558 1.00 89.75 123 GLN A N 1
ATOM 1003 C CA . GLN A 1 123 ? 1.678 -9.475 2.485 1.00 89.75 123 GLN A CA 1
ATOM 1004 C C . GLN A 1 123 ? 0.323 -10.170 2.362 1.00 89.75 123 GLN A C 1
ATOM 1006 O O . GLN A 1 123 ? 0.277 -11.348 2.033 1.00 89.75 123 GLN A O 1
ATOM 1011 N N . TYR A 1 124 ? -0.776 -9.417 2.479 1.00 91.00 124 TYR A N 1
ATOM 1012 C CA . TYR A 1 124 ? -2.120 -9.984 2.323 1.00 91.00 124 TYR A CA 1
ATOM 1013 C C . TYR A 1 124 ? -2.356 -10.585 0.929 1.00 91.00 124 TYR A C 1
ATOM 1015 O O . TYR A 1 124 ? -3.138 -11.524 0.801 1.00 91.00 124 TYR A O 1
ATOM 1023 N N . ALA A 1 125 ? -1.715 -10.054 -0.118 1.00 90.31 125 ALA A N 1
ATOM 1024 C CA . ALA A 1 125 ? -1.837 -10.592 -1.469 1.00 90.31 125 ALA A CA 1
ATOM 1025 C C . ALA A 1 125 ? -1.083 -11.921 -1.640 1.00 90.31 125 ALA A C 1
ATOM 1027 O O . ALA A 1 125 ? -1.647 -12.845 -2.224 1.00 90.31 1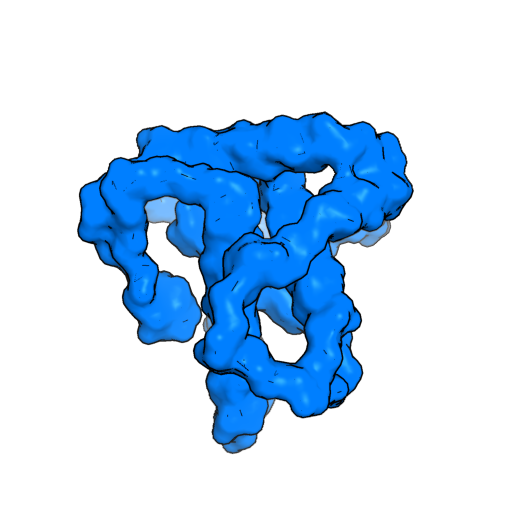25 ALA A O 1
ATOM 1028 N N . ILE A 1 126 ? 0.150 -12.030 -1.134 1.00 86.00 126 ILE A N 1
ATOM 1029 C CA . ILE A 1 126 ? 0.938 -13.273 -1.159 1.00 86.00 126 ILE A CA 1
ATOM 1030 C C . ILE A 1 126 ? 0.282 -14.341 -0.298 1.00 86.00 126 ILE A C 1
ATOM 1032 O O . ILE A 1 126 ? 0.003 -15.422 -0.798 1.00 86.00 126 ILE A O 1
ATOM 1036 N N . ASP A 1 127 ? -0.077 -13.988 0.933 1.00 84.12 127 ASP A N 1
ATOM 1037 C CA . ASP A 1 127 ? -0.793 -14.858 1.863 1.00 84.12 127 ASP A CA 1
ATOM 1038 C C . ASP A 1 127 ? -2.034 -15.494 1.231 1.00 84.12 127 ASP A C 1
ATOM 1040 O O . ASP A 1 127 ? -2.361 -16.656 1.461 1.00 84.12 127 ASP A O 1
ATOM 1044 N N . TYR A 1 128 ? -2.755 -14.699 0.445 1.00 83.19 128 TYR A N 1
ATOM 1045 C CA . TYR A 1 128 ? -3.942 -15.136 -0.262 1.00 83.19 128 TYR A CA 1
ATOM 1046 C C . TYR A 1 128 ? -3.618 -16.031 -1.466 1.00 83.19 128 TYR A C 1
ATOM 1048 O O . TYR A 1 128 ? -4.333 -17.002 -1.707 1.00 83.19 128 TYR A O 1
ATOM 1056 N N . ILE A 1 129 ? -2.548 -15.738 -2.212 1.00 79.38 129 ILE A N 1
ATOM 1057 C CA . ILE A 1 129 ? -2.092 -16.596 -3.313 1.00 79.38 129 ILE A CA 1
ATOM 1058 C C . ILE A 1 129 ? -1.647 -17.958 -2.778 1.00 79.38 129 ILE A C 1
ATOM 1060 O O . ILE A 1 129 ? -2.103 -18.975 -3.295 1.00 79.38 129 ILE A O 1
ATOM 1064 N N . GLU A 1 130 ? -0.815 -17.976 -1.738 1.00 77.00 130 GLU A N 1
ATOM 1065 C CA . GLU A 1 130 ? -0.311 -19.197 -1.102 1.00 77.00 130 GLU A CA 1
ATOM 1066 C C . GLU A 1 130 ? -1.462 -20.039 -0.543 1.00 77.00 130 GLU A C 1
ATOM 1068 O O . GLU A 1 130 ? -1.569 -21.226 -0.847 1.00 77.00 130 GLU A O 1
ATOM 1073 N N . PHE A 1 131 ? -2.406 -19.406 0.165 1.00 73.75 131 PHE A N 1
ATOM 1074 C CA . PHE A 1 131 ? -3.595 -20.086 0.683 1.00 73.75 131 PHE A CA 1
ATOM 1075 C C . PHE A 1 131 ? -4.450 -20.737 -0.418 1.00 73.75 131 PHE A C 1
ATOM 1077 O O . PHE A 1 131 ? -5.056 -21.791 -0.209 1.00 73.75 131 PHE A O 1
ATOM 1084 N N . GLU A 1 132 ? -4.533 -20.127 -1.601 1.00 69.00 132 GLU A N 1
ATOM 1085 C CA . GLU A 1 132 ? -5.259 -20.721 -2.723 1.00 69.00 132 GLU A CA 1
ATOM 1086 C C . GLU A 1 132 ? -4.499 -21.839 -3.433 1.00 69.00 132 GLU A C 1
ATOM 1088 O O . GLU A 1 132 ? -5.139 -22.737 -3.977 1.00 69.00 132 GLU A O 1
ATOM 1093 N N . GLU A 1 133 ? -3.166 -21.822 -3.433 1.00 65.06 133 GLU A N 1
ATOM 1094 C CA . GLU A 1 133 ? -2.373 -22.934 -3.966 1.00 65.06 133 GLU A CA 1
ATOM 1095 C C . GLU A 1 133 ? -2.501 -24.193 -3.091 1.00 65.06 133 GLU A C 1
ATOM 1097 O O . GLU A 1 133 ? -2.506 -25.307 -3.619 1.00 65.06 133 GLU A O 1
ATOM 1102 N N . GLU A 1 134 ? -2.714 -24.029 -1.782 1.00 59.81 134 GLU A N 1
ATOM 1103 C CA . GLU A 1 134 ? -2.982 -25.129 -0.846 1.00 59.81 134 GLU A CA 1
ATOM 1104 C C . GLU A 1 134 ? -4.404 -25.710 -0.979 1.00 59.81 134 GLU A C 1
ATOM 1106 O O . GLU A 1 134 ? -4.632 -26.895 -0.711 1.00 59.81 134 GLU A O 1
ATOM 1111 N N . ARG A 1 135 ? -5.380 -24.920 -1.452 1.00 54.22 135 ARG A N 1
ATOM 1112 C CA . ARG A 1 135 ? -6.739 -25.397 -1.750 1.00 54.22 135 ARG A CA 1
ATOM 1113 C C . ARG A 1 135 ? -6.863 -25.866 -3.197 1.00 54.22 135 ARG A C 1
ATOM 1115 O O . ARG A 1 135 ? -7.369 -25.163 -4.068 1.00 54.22 135 ARG A O 1
ATOM 1122 N N . THR A 1 136 ? -6.566 -27.140 -3.432 1.00 4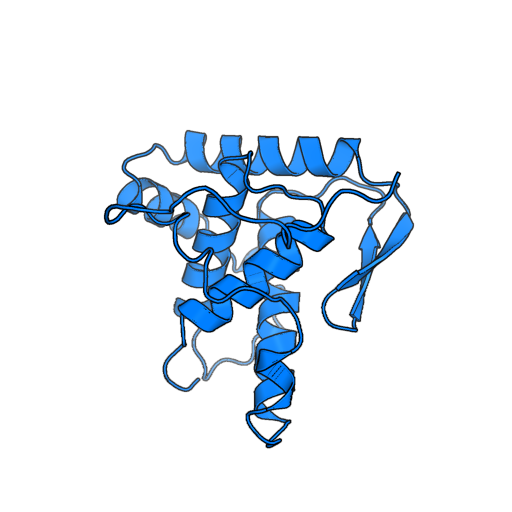7.38 136 THR A N 1
ATOM 1123 C CA . THR A 1 136 ? -7.183 -27.873 -4.549 1.00 47.38 136 THR A CA 1
ATOM 1124 C C . THR A 1 136 ? -8.684 -28.053 -4.275 1.00 47.38 136 THR A C 1
ATOM 1126 O O . THR A 1 136 ? -9.123 -29.091 -3.794 1.00 47.38 136 THR A O 1
ATOM 1129 N N . PHE A 1 137 ? -9.510 -27.037 -4.539 1.00 43.22 137 PHE A N 1
ATOM 1130 C CA . PHE A 1 137 ? -10.968 -27.197 -4.506 1.00 43.22 137 PHE A CA 1
ATOM 1131 C C . PHE A 1 137 ? -11.656 -26.539 -5.704 1.00 43.22 137 PHE A C 1
ATOM 1133 O O . PHE A 1 137 ? -11.242 -25.484 -6.177 1.00 43.22 137 PHE A O 1
ATOM 1140 N N . SER A 1 138 ? -12.691 -27.234 -6.189 1.00 43.44 138 SER A N 1
ATOM 1141 C CA . SER A 1 138 ? -13.470 -27.003 -7.414 1.00 43.44 138 SER A CA 1
ATOM 1142 C C . SER A 1 138 ? -13.670 -25.516 -7.789 1.00 43.44 138 SER A C 1
ATOM 1144 O O . SER A 1 138 ? -14.041 -24.718 -6.922 1.00 43.44 138 SER A O 1
ATOM 1146 N N . PRO A 1 139 ? -13.522 -25.141 -9.080 1.00 43.59 139 PRO A N 1
ATOM 1147 C CA . PRO A 1 139 ? -13.609 -23.765 -9.606 1.00 43.59 139 PRO A CA 1
ATOM 1148 C C . PRO A 1 139 ? -14.968 -23.044 -9.430 1.00 43.59 139 PRO A C 1
ATOM 1150 O O . PRO A 1 139 ? -15.174 -21.952 -9.964 1.00 43.59 139 PRO A O 1
ATOM 1153 N N . GLU A 1 140 ? -15.909 -23.613 -8.683 1.00 43.19 140 GLU A N 1
ATOM 1154 C CA . GLU A 1 140 ? -17.280 -23.116 -8.541 1.00 43.19 140 GLU A CA 1
ATOM 1155 C C . GLU A 1 140 ? -17.444 -22.100 -7.397 1.00 43.19 140 GLU A C 1
ATOM 1157 O O . GLU A 1 140 ? -18.276 -21.199 -7.495 1.00 43.19 140 GLU A O 1
ATOM 1162 N N . ALA A 1 141 ? -16.622 -22.163 -6.343 1.00 42.53 141 ALA A N 1
ATOM 1163 C CA . ALA A 1 141 ? -16.782 -21.294 -5.170 1.00 42.53 141 ALA A CA 1
ATOM 1164 C C . ALA A 1 141 ? -16.279 -19.854 -5.392 1.00 42.53 141 ALA A C 1
ATOM 1166 O O . ALA A 1 141 ? -16.829 -18.908 -4.827 1.00 42.53 141 ALA A O 1
ATOM 1167 N N . PHE A 1 142 ? -15.277 -19.664 -6.257 1.00 42.88 142 PHE A N 1
ATOM 1168 C CA . PHE A 1 142 ? -14.693 -18.344 -6.514 1.00 42.88 142 PHE A CA 1
ATOM 1169 C C . PHE A 1 142 ? -15.572 -17.453 -7.408 1.00 42.88 142 PHE A C 1
ATOM 1171 O O . PHE A 1 142 ? -15.483 -16.231 -7.368 1.00 42.88 142 PHE A O 1
ATOM 1178 N N . ASN A 1 143 ? -16.477 -18.056 -8.185 1.00 47.84 143 ASN A N 1
ATOM 1179 C CA . ASN A 1 143 ? -17.397 -17.323 -9.056 1.00 47.84 143 ASN A CA 1
ATOM 1180 C C . ASN A 1 143 ? -18.591 -16.694 -8.312 1.00 47.84 143 ASN A C 1
ATOM 1182 O O . ASN A 1 143 ? -19.328 -15.920 -8.918 1.00 47.84 143 ASN A O 1
ATOM 1186 N N . ASN A 1 144 ? -18.776 -16.998 -7.021 1.00 42.69 144 ASN A N 1
ATOM 1187 C CA . ASN A 1 144 ? -19.938 -16.556 -6.240 1.00 42.69 144 ASN A CA 1
ATOM 1188 C C . ASN A 1 144 ? -19.633 -15.478 -5.185 1.00 42.69 144 ASN A C 1
ATOM 1190 O O . ASN A 1 144 ? -20.556 -15.000 -4.528 1.00 42.69 144 ASN A O 1
ATOM 1194 N N . ILE A 1 145 ? -18.376 -15.047 -5.038 1.00 45.16 145 ILE A N 1
ATOM 1195 C CA . ILE A 1 145 ? -17.998 -13.937 -4.153 1.00 45.16 145 ILE A CA 1
ATOM 1196 C C . ILE A 1 145 ? -17.472 -12.796 -5.038 1.00 45.16 145 ILE A C 1
ATOM 1198 O O . ILE A 1 145 ? -16.381 -12.874 -5.585 1.00 45.16 145 ILE A O 1
ATOM 1202 N N . LEU A 1 146 ? -18.294 -11.747 -5.161 1.00 41.34 146 LEU A N 1
ATOM 1203 C CA . LEU A 1 146 ? -18.233 -10.587 -6.074 1.00 41.34 146 LEU A CA 1
ATOM 1204 C C . LEU A 1 146 ? -18.847 -10.792 -7.476 1.00 41.34 146 LEU A C 1
ATOM 1206 O O . LEU A 1 146 ? -18.244 -11.287 -8.421 1.00 41.34 146 LEU A O 1
ATOM 1210 N N . PHE A 1 147 ? -20.089 -10.315 -7.576 1.00 42.69 147 PHE A N 1
ATOM 1211 C CA . PHE A 1 147 ? -20.992 -10.358 -8.723 1.00 42.69 147 PHE A CA 1
ATOM 1212 C C . PHE A 1 147 ? -20.664 -9.384 -9.871 1.00 42.69 147 PHE A C 1
ATOM 1214 O O . PHE A 1 147 ? -20.062 -8.328 -9.690 1.00 42.69 147 PHE A O 1
ATOM 1221 N N . CYS A 1 148 ? -21.285 -9.715 -11.012 1.00 36.28 148 CYS A N 1
ATOM 1222 C CA . CYS A 1 148 ? -21.468 -8.963 -12.258 1.00 36.28 148 CYS A CA 1
ATOM 1223 C C . CYS A 1 148 ? -20.326 -9.068 -13.280 1.00 36.28 148 CYS A C 1
ATOM 1225 O O . CYS A 1 148 ? -19.474 -8.191 -13.408 1.00 36.28 148 CYS A O 1
ATOM 1227 N N . LYS A 1 149 ? -20.439 -10.082 -14.148 1.00 40.84 149 LYS A N 1
ATOM 1228 C CA . LYS A 1 149 ? -19.742 -10.186 -15.446 1.00 40.84 149 LYS A CA 1
ATOM 1229 C C . LYS A 1 149 ? -19.966 -8.973 -16.383 1.00 40.84 149 LYS A C 1
ATOM 1231 O O . LYS A 1 149 ? -19.420 -8.951 -17.476 1.00 40.84 149 LYS A O 1
ATOM 1236 N N . GLY A 1 150 ? -20.771 -7.978 -15.987 1.00 39.50 150 GLY A N 1
ATOM 1237 C CA . GLY A 1 150 ? -21.131 -6.808 -16.794 1.00 39.50 150 GLY A CA 1
ATOM 1238 C C . GLY A 1 150 ? -20.319 -5.530 -16.542 1.00 39.50 150 GLY A C 1
ATOM 1239 O O . GLY A 1 150 ? -20.450 -4.591 -17.320 1.00 39.50 150 GLY A O 1
ATOM 1240 N N . CYS A 1 151 ? -19.473 -5.461 -15.505 1.00 40.78 151 CYS A N 1
ATOM 1241 C CA . CYS A 1 151 ? -18.731 -4.233 -15.161 1.00 40.78 151 CYS A CA 1
ATOM 1242 C C . CYS A 1 151 ? -17.209 -4.314 -15.383 1.00 40.78 151 CYS A C 1
ATOM 1244 O O . CYS A 1 151 ? -16.446 -3.569 -14.773 1.00 40.78 151 CYS A O 1
ATOM 1246 N N . GLU A 1 152 ? -16.745 -5.145 -16.322 1.00 40.97 152 GLU A N 1
ATOM 1247 C CA . GLU A 1 152 ? -15.363 -5.061 -16.837 1.00 40.97 152 GLU A CA 1
ATOM 1248 C C . GLU A 1 152 ? -15.107 -3.783 -17.681 1.00 40.97 152 GLU A C 1
ATOM 1250 O O . GLU A 1 152 ? -13.991 -3.540 -18.131 1.00 40.97 152 GLU A O 1
ATOM 1255 N N . LYS A 1 153 ? -16.097 -2.883 -17.822 1.00 38.66 153 LYS A N 1
ATOM 1256 C CA . LYS A 1 153 ? -15.989 -1.579 -18.511 1.00 38.66 153 LYS A CA 1
ATOM 1257 C C . LYS A 1 153 ? -15.539 -0.403 -17.623 1.00 38.66 153 LYS A C 1
ATOM 1259 O O . LYS A 1 153 ? -16.009 0.717 -17.792 1.00 38.66 153 LYS A O 1
ATOM 1264 N N . LEU A 1 154 ? -14.585 -0.614 -16.715 1.00 41.25 154 LEU A N 1
ATOM 1265 C CA . LEU A 1 154 ? -13.779 0.488 -16.144 1.00 41.25 154 LEU A CA 1
ATOM 1266 C C . LEU A 1 154 ? -12.325 0.485 -16.646 1.00 41.25 154 LEU A C 1
ATOM 1268 O O . LEU A 1 154 ? -11.482 1.216 -16.131 1.00 41.25 154 LEU A O 1
ATOM 1272 N N . LEU A 1 155 ? -12.045 -0.295 -17.696 1.00 41.69 155 LEU A N 1
ATOM 1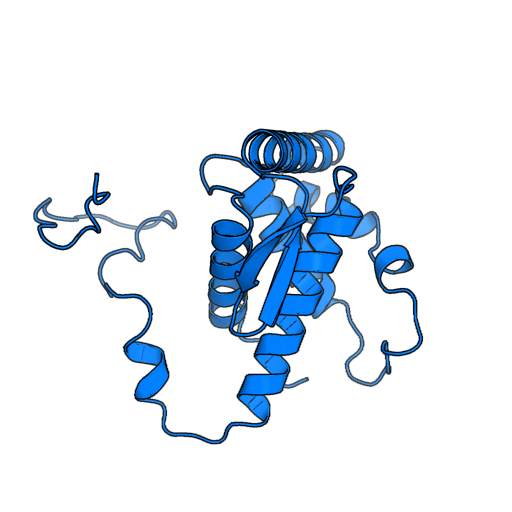273 C CA . LEU A 1 155 ? -10.780 -0.310 -18.429 1.00 41.69 155 LEU A CA 1
ATOM 1274 C C . LEU A 1 155 ? -11.027 -0.067 -19.929 1.00 41.69 155 LEU A C 1
ATOM 1276 O O . LEU A 1 155 ? -10.883 -0.952 -20.759 1.00 41.69 155 LEU A O 1
ATOM 1280 N N . GLY A 1 156 ? -11.432 1.157 -20.268 1.00 39.59 156 GLY A N 1
ATOM 1281 C CA . GLY A 1 156 ? -10.915 1.867 -21.444 1.00 39.59 156 GLY A CA 1
ATOM 1282 C C . GLY A 1 156 ? -11.032 1.289 -22.863 1.00 39.59 156 GLY A C 1
ATOM 1283 O O . GLY A 1 156 ? -10.340 1.827 -23.716 1.00 39.59 156 GLY A O 1
ATOM 1284 N N . HIS A 1 157 ? -11.873 0.297 -23.184 1.00 35.09 157 HIS A N 1
ATOM 1285 C CA . HIS A 1 157 ? -12.151 -0.054 -24.588 1.00 35.09 157 HIS A CA 1
ATOM 1286 C C . HIS A 1 157 ? -13.585 -0.583 -24.845 1.00 35.09 157 HIS A C 1
ATOM 1288 O O . HIS A 1 157 ? -14.008 -1.596 -24.299 1.00 35.09 157 HIS A O 1
ATOM 1294 N N . PHE A 1 158 ? -14.273 0.113 -25.763 1.00 33.44 158 PHE A N 1
ATOM 1295 C CA . PHE A 1 158 ? -15.457 -0.240 -26.572 1.00 33.44 158 PHE A CA 1
ATOM 1296 C C . PHE A 1 158 ? -16.906 -0.229 -26.012 1.00 33.44 158 PHE A C 1
ATOM 1298 O O . PHE A 1 158 ? -17.234 -0.483 -24.852 1.00 33.44 158 PHE A O 1
ATOM 1305 N N . SER A 1 159 ? -17.775 0.146 -26.955 1.00 41.62 159 SER A N 1
ATOM 1306 C CA . SER A 1 159 ? -19.097 0.785 -26.932 1.00 41.62 159 SER A CA 1
ATOM 1307 C C . SER A 1 159 ? -20.276 -0.059 -26.431 1.00 41.62 159 SER A C 1
ATOM 1309 O O . SER A 1 159 ? -20.230 -1.285 -26.428 1.00 41.62 159 SER A O 1
ATOM 1311 N N . SER A 1 160 ? -21.343 0.640 -26.028 1.00 39.91 160 SER A N 1
ATOM 1312 C CA . SER A 1 160 ? -22.669 0.184 -25.554 1.00 39.91 160 SER A CA 1
ATOM 1313 C C . SER A 1 160 ? -22.719 -0.507 -24.184 1.00 39.91 160 SER A C 1
ATOM 1315 O O . SER A 1 160 ? -22.205 -1.604 -23.979 1.00 39.91 160 SER A O 1
ATOM 1317 N N . CYS A 1 161 ? -23.300 0.190 -23.212 1.00 41.53 161 CYS A N 1
ATOM 1318 C CA . CYS A 1 161 ? -23.854 -0.369 -21.985 1.00 41.53 161 CYS A CA 1
ATOM 1319 C C . CYS A 1 161 ? -25.228 0.290 -21.859 1.00 41.53 161 CYS A C 1
ATOM 1321 O O . CYS A 1 161 ? -25.297 1.507 -21.685 1.00 41.53 161 CYS A O 1
ATOM 1323 N N . ASP A 1 162 ? -26.302 -0.479 -22.015 1.00 42.81 162 ASP A N 1
ATOM 1324 C CA . ASP A 1 162 ? -27.647 0.055 -22.286 1.00 42.81 162 ASP A CA 1
ATOM 1325 C C . ASP A 1 162 ? -28.391 0.495 -21.010 1.00 42.81 162 ASP A C 1
ATOM 1327 O O . ASP A 1 162 ? -29.612 0.428 -20.910 1.00 42.81 162 ASP A O 1
ATOM 1331 N N . GLY A 1 163 ? -27.644 0.962 -20.006 1.00 45.03 163 GLY A N 1
ATOM 1332 C CA . GLY A 1 163 ? -28.166 1.765 -18.900 1.00 45.03 163 GLY A CA 1
ATOM 1333 C C . GLY A 1 163 ? -29.052 1.068 -17.865 1.00 45.03 163 GLY A C 1
ATOM 1334 O O . GLY A 1 163 ? -29.391 1.714 -16.878 1.00 45.03 163 GLY A O 1
ATOM 1335 N N . ASN A 1 164 ? -29.400 -0.213 -18.008 1.00 47.47 164 ASN A N 1
ATOM 1336 C CA . ASN A 1 164 ? -30.288 -0.881 -17.051 1.00 47.47 164 ASN A CA 1
ATOM 1337 C C . ASN A 1 164 ? -29.503 -1.749 -16.044 1.00 47.47 164 ASN A C 1
ATOM 1339 O O . ASN A 1 164 ? -29.278 -2.936 -16.277 1.00 47.47 164 ASN A O 1
ATOM 1343 N N . CYS A 1 165 ? -29.039 -1.155 -14.933 1.00 48.94 165 CYS A N 1
ATOM 1344 C CA . CYS A 1 165 ? -28.328 -1.860 -13.853 1.00 48.94 165 CYS A CA 1
ATOM 1345 C C . CYS A 1 165 ? -29.087 -1.827 -12.510 1.00 48.94 165 CYS A C 1
ATOM 1347 O O . CYS A 1 165 ? -28.655 -1.217 -11.530 1.00 48.94 165 CYS A O 1
ATOM 1349 N N . ASP A 1 166 ? -30.205 -2.545 -12.427 1.00 44.38 166 ASP A N 1
ATOM 1350 C CA . ASP A 1 166 ? -30.972 -2.695 -11.178 1.00 44.38 166 ASP A CA 1
ATOM 1351 C C . ASP A 1 166 ? -30.223 -3.458 -10.063 1.00 44.38 166 ASP A C 1
ATOM 1353 O O . ASP A 1 166 ? -30.650 -3.453 -8.909 1.00 44.38 166 ASP A O 1
ATOM 1357 N N . THR A 1 167 ? -29.072 -4.070 -10.366 1.00 43.06 167 THR A N 1
ATOM 1358 C CA . THR A 1 167 ? -28.281 -4.896 -9.433 1.00 43.06 167 THR A CA 1
ATOM 1359 C C . THR A 1 167 ? -26.986 -4.243 -8.937 1.00 43.06 167 THR A C 1
ATOM 1361 O O . THR A 1 167 ? -26.133 -4.924 -8.367 1.00 43.06 167 THR A O 1
ATOM 1364 N N . CYS A 1 168 ? -26.786 -2.938 -9.141 1.00 42.09 168 CYS A N 1
ATOM 1365 C CA . CYS A 1 168 ? -25.653 -2.242 -8.525 1.00 42.09 168 CYS A CA 1
ATOM 1366 C C . CYS A 1 168 ? -25.862 -2.193 -6.997 1.00 42.09 168 CYS A C 1
ATOM 1368 O O . CYS A 1 168 ? -26.971 -1.850 -6.574 1.00 42.09 168 CYS A O 1
ATOM 1370 N N . PRO A 1 169 ? -24.861 -2.516 -6.150 1.00 37.41 169 PRO A N 1
ATOM 1371 C CA . PRO A 1 169 ? -25.034 -2.478 -4.703 1.00 37.41 169 PRO A CA 1
ATOM 1372 C C . PRO A 1 169 ? -25.405 -1.057 -4.262 1.00 37.41 169 PRO A C 1
ATOM 1374 O O . PRO A 1 169 ? -24.569 -0.154 -4.197 1.00 37.41 169 PRO A O 1
ATOM 1377 N N . LYS A 1 170 ? -26.694 -0.844 -3.976 1.00 38.44 170 LYS A N 1
ATOM 1378 C CA . LYS A 1 170 ? -27.175 0.380 -3.343 1.00 38.44 170 LYS A CA 1
ATOM 1379 C C . LYS A 1 170 ? -26.605 0.382 -1.932 1.00 38.44 170 LYS A C 1
ATOM 1381 O O . LYS A 1 170 ? -26.777 -0.590 -1.201 1.00 38.44 170 LYS A O 1
ATOM 1386 N N . LYS A 1 171 ? -25.915 1.467 -1.561 1.00 33.38 171 LYS A N 1
ATOM 1387 C CA . LYS A 1 171 ? -25.523 1.709 -0.168 1.00 33.38 171 LYS A CA 1
ATOM 1388 C C . LYS A 1 171 ? -26.752 1.492 0.712 1.00 33.38 171 LYS A C 1
ATOM 1390 O O . LYS A 1 171 ? -27.724 2.237 0.589 1.00 33.38 171 LYS A O 1
ATOM 1395 N N . VAL A 1 172 ? -26.698 0.480 1.569 1.00 34.59 172 VAL A N 1
ATOM 1396 C CA . VAL A 1 172 ? -27.658 0.342 2.661 1.00 34.59 172 VAL A CA 1
ATOM 1397 C C . VAL A 1 172 ? -27.391 1.527 3.594 1.00 34.59 172 VAL A C 1
ATOM 1399 O O . VAL A 1 172 ? -26.240 1.752 3.974 1.00 34.59 172 VAL A O 1
ATOM 1402 N N . LYS A 1 173 ? -28.416 2.360 3.809 1.00 35.50 173 LYS A N 1
ATOM 1403 C CA . LYS A 1 173 ? -28.381 3.460 4.783 1.00 35.50 173 LYS A CA 1
ATOM 1404 C C . LYS A 1 173 ? -28.317 2.908 6.197 1.00 35.50 173 LYS A C 1
ATOM 1406 O O . LYS A 1 173 ? -28.960 1.862 6.424 1.00 35.50 173 LYS A O 1
#

Sequence (173 aa):
MKSLNRPKLYRAINYILLELGIKPSYKGYFYIREAVVLFIESLDPDVDYSSVDIKEIIPKALYIDIGKRLSITIENVEKSIRVAINNMWQTADAGKEITILGRKYTFPKQKHTNTQIIYTVFQYAIDYIEFEEERTFSPEAFNNILFCKGCEKLLGHFSSCDGNCDTCPKKVK